Protein AF-A0A964E1D4-F1 (afdb_monomer_lite)

InterPro domains:
  IPR013610 ArdC, N-terminal ssDNA binding domain [PF08401] (1-73)

pLDDT: mean 76.59, std 14.93, range [37.09, 92.62]

Radius of gyration: 18.99 Å; chains: 1; bounding box: 46×39×54 Å

Foldseek 3Di:
DPPPDDPPRDPDDVPDDPWQDEPVVRGGDDDPQRVQQVVVVDPASYKDFQVVCVVVVHHADPPWWFDWDADDDDDDPDPDPDDDPDDPRPRGGITGD

Organism: NCBI:txid2802396

Sequence (97 aa):
MKQGVAPWQKPWQPGEQFLPYNPTTGKDYRGGNVIWLMAQGHSDPRWMTYRQASAEGAQVRKGEQGTQIQYWIIRGSERVTLPMRKVRQSEARMASC

Structure (mmCIF, N/CA/C/O backbone):
data_AF-A0A964E1D4-F1
#
_entry.id   AF-A0A964E1D4-F1
#
loop_
_atom_site.group_PDB
_atom_site.id
_atom_site.type_symbol
_atom_site.label_atom_id
_atom_site.label_alt_id
_atom_site.label_comp_id
_atom_site.label_asym_id
_atom_site.label_entity_id
_atom_site.label_seq_id
_atom_site.pdbx_PDB_ins_code
_atom_site.Cartn_x
_atom_site.Cartn_y
_atom_site.Cartn_z
_atom_site.occupancy
_atom_site.B_iso_or_equiv
_atom_site.auth_seq_id
_atom_site.auth_comp_id
_atom_site.auth_asym_id
_atom_site.auth_atom_id
_atom_site.pdbx_PDB_model_num
ATOM 1 N N . MET A 1 1 ? -22.716 -15.495 24.715 1.00 37.09 1 MET A N 1
ATOM 2 C CA . MET A 1 1 ? -22.488 -16.777 24.011 1.00 37.09 1 MET A CA 1
ATOM 3 C C . MET A 1 1 ? -21.034 -16.825 23.560 1.00 37.09 1 MET A C 1
ATOM 5 O O . MET A 1 1 ? -20.617 -15.910 22.864 1.00 37.09 1 MET A O 1
ATOM 9 N N . LYS A 1 2 ? -20.246 -17.820 23.996 1.00 48.47 2 LYS A N 1
ATOM 10 C CA . LYS A 1 2 ? -18.897 -18.064 23.450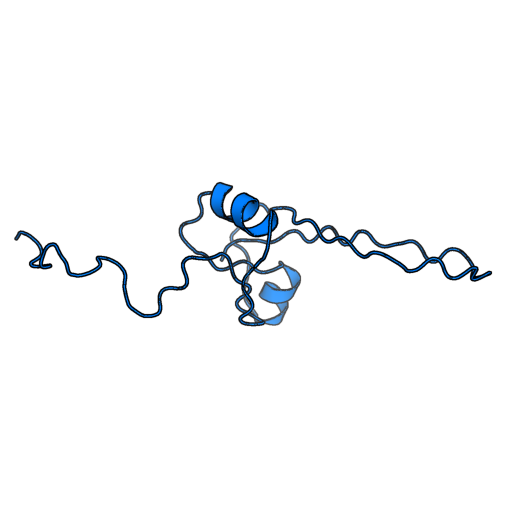 1.00 48.47 2 LYS A CA 1
ATOM 11 C C . LYS A 1 2 ? -19.078 -18.618 22.039 1.00 48.47 2 LYS A C 1
ATOM 13 O O . LYS A 1 2 ? -19.728 -19.647 21.886 1.00 48.47 2 LYS A O 1
ATOM 18 N N . GLN A 1 3 ? -18.585 -17.906 21.031 1.00 57.16 3 GLN A N 1
ATOM 19 C CA . GLN A 1 3 ? -18.659 -18.342 19.639 1.00 57.16 3 GLN A CA 1
ATOM 20 C C . GLN A 1 3 ? -17.952 -19.700 19.514 1.00 57.16 3 GLN A C 1
ATOM 22 O O . GLN A 1 3 ? -16.775 -19.829 19.844 1.00 57.16 3 GLN A O 1
ATOM 27 N N . GLY A 1 4 ? -18.720 -20.727 19.150 1.00 63.00 4 GLY A N 1
ATOM 28 C CA . GLY A 1 4 ? -18.320 -22.132 19.145 1.00 63.00 4 GLY A CA 1
ATOM 29 C C . GLY A 1 4 ? -17.446 -22.491 17.952 1.00 63.00 4 GLY A C 1
ATOM 30 O O . GLY A 1 4 ? -17.870 -23.256 17.094 1.00 63.00 4 GLY A O 1
ATOM 31 N N . VAL A 1 5 ? -16.238 -21.939 17.897 1.00 66.06 5 VAL A N 1
ATOM 32 C CA . VAL A 1 5 ? -15.229 -22.345 16.917 1.00 66.06 5 VAL A CA 1
ATOM 33 C C . VAL A 1 5 ? -14.241 -23.259 17.628 1.00 66.06 5 VAL A C 1
ATOM 35 O O . VAL A 1 5 ? -13.675 -22.889 18.660 1.00 66.06 5 VAL A O 1
ATOM 38 N N . ALA A 1 6 ? -14.084 -24.485 17.127 1.00 74.38 6 ALA A N 1
ATOM 39 C CA . ALA A 1 6 ? -13.156 -25.439 17.719 1.00 74.38 6 ALA A CA 1
ATOM 40 C C . ALA A 1 6 ? -11.712 -24.892 17.631 1.00 74.38 6 ALA A C 1
ATOM 42 O O . ALA A 1 6 ? -11.373 -24.281 16.622 1.00 74.38 6 ALA A O 1
ATOM 43 N N . PRO A 1 7 ? -10.829 -25.115 18.622 1.00 70.75 7 PRO A N 1
ATOM 44 C CA . PRO A 1 7 ? -9.502 -24.476 18.681 1.00 70.75 7 PRO A CA 1
ATOM 45 C C . PRO A 1 7 ? -8.589 -24.717 17.467 1.00 70.75 7 PRO A C 1
ATOM 47 O O . PRO A 1 7 ? -7.676 -23.940 17.208 1.00 70.75 7 PRO A O 1
ATOM 50 N N . TRP A 1 8 ? -8.812 -25.808 16.734 1.00 76.19 8 TRP A N 1
ATOM 51 C CA . TRP A 1 8 ? -8.080 -26.182 15.517 1.00 76.19 8 TRP A CA 1
ATOM 52 C C . TRP A 1 8 ? -8.769 -25.715 14.230 1.00 76.19 8 TRP A C 1
ATOM 54 O O . TRP A 1 8 ? -8.203 -25.839 13.141 1.00 76.19 8 TRP A O 1
ATOM 64 N N . GLN A 1 9 ? -9.997 -25.204 14.329 1.00 75.19 9 GLN A N 1
ATOM 65 C CA . GLN A 1 9 ? -10.629 -24.513 13.222 1.00 75.19 9 GLN A CA 1
ATOM 66 C C . GLN A 1 9 ? -9.971 -23.149 13.081 1.00 75.19 9 GLN A C 1
ATOM 68 O O . GLN A 1 9 ? -9.929 -22.326 13.993 1.00 75.19 9 GLN A O 1
ATOM 73 N N . LYS A 1 10 ? -9.427 -22.944 11.891 1.00 67.31 10 LYS A N 1
ATOM 74 C CA . LYS A 1 10 ? -8.824 -21.696 11.461 1.00 67.31 10 LYS A CA 1
ATOM 75 C C . LYS A 1 10 ? -9.869 -20.572 11.586 1.00 67.31 10 LYS A C 1
ATOM 77 O O . LYS A 1 10 ? -10.941 -20.721 11.005 1.00 67.31 10 LYS A O 1
ATOM 82 N N . PRO A 1 11 ? -9.593 -19.470 12.309 1.00 70.25 11 PRO A N 1
ATOM 83 C CA . PRO A 1 11 ? -10.559 -18.382 12.493 1.00 70.25 11 PRO A CA 1
ATOM 84 C C . PRO A 1 11 ? -10.787 -17.530 11.233 1.00 70.25 11 PRO A C 1
ATOM 86 O O . PRO A 1 11 ? -11.634 -16.644 11.254 1.00 70.25 11 PRO A O 1
ATOM 89 N N . TRP A 1 12 ? -10.035 -17.762 10.156 1.00 73.19 12 TRP A N 1
ATOM 90 C CA . TRP A 1 12 ? -10.167 -17.035 8.894 1.00 73.19 12 TRP A CA 1
ATOM 91 C C . TRP A 1 12 ? -11.162 -17.701 7.940 1.00 73.19 12 TRP A C 1
ATOM 93 O O . TRP A 1 12 ? -11.252 -18.931 7.882 1.00 73.19 12 TRP A O 1
ATOM 103 N N . GLN A 1 13 ? -11.879 -16.895 7.152 1.00 67.56 13 GLN A N 1
ATOM 104 C CA . GLN A 1 13 ? -12.832 -17.422 6.180 1.00 67.56 13 GLN A CA 1
ATOM 105 C C . GLN A 1 13 ? -12.101 -17.955 4.935 1.00 67.56 13 GLN A C 1
ATOM 107 O O . GLN A 1 13 ? -11.194 -17.298 4.411 1.00 67.56 13 GLN A O 1
ATOM 112 N N . PRO A 1 14 ? -12.472 -19.140 4.413 1.00 62.16 14 PRO A N 1
ATOM 113 C CA . PRO A 1 14 ? -11.988 -19.599 3.116 1.00 62.16 14 PRO A CA 1
ATOM 114 C C . PRO A 1 14 ? -12.385 -18.590 2.029 1.00 62.16 14 PRO A C 1
ATOM 116 O O . PRO A 1 14 ? -13.569 -18.346 1.821 1.00 62.16 14 PRO A O 1
ATOM 119 N N . GLY A 1 15 ? -11.400 -18.006 1.343 1.00 66.56 15 GLY A N 1
ATOM 120 C CA . GLY A 1 15 ? -11.626 -17.028 0.272 1.00 66.56 15 GLY A CA 1
ATOM 121 C C . GLY A 1 15 ? -11.378 -15.565 0.653 1.00 66.56 15 GLY A C 1
ATOM 122 O O . GLY A 1 15 ? -11.377 -14.721 -0.238 1.00 66.56 15 GLY A O 1
ATOM 123 N N . GLU A 1 16 ? -11.101 -15.249 1.923 1.00 68.62 16 GLU A N 1
ATOM 124 C CA . GLU A 1 16 ? -10.585 -13.922 2.282 1.00 68.62 16 GLU A CA 1
ATOM 125 C C . GLU A 1 16 ? -9.170 -13.741 1.709 1.00 68.62 16 GLU A C 1
ATOM 127 O O . GLU A 1 16 ? -8.229 -14.464 2.051 1.00 68.62 16 GLU A O 1
ATOM 132 N N . GLN A 1 17 ? -9.013 -12.772 0.805 1.00 71.25 17 GLN A N 1
ATOM 133 C CA . GLN A 1 17 ? -7.704 -12.352 0.313 1.00 71.25 17 GLN A CA 1
ATOM 134 C C . GLN A 1 17 ? -7.064 -11.422 1.341 1.0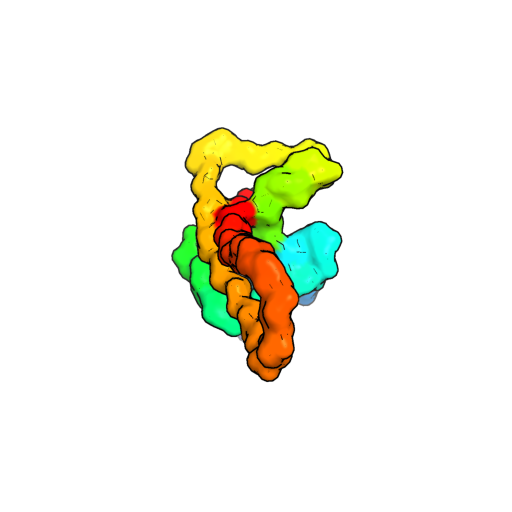0 71.25 17 GLN A C 1
ATOM 136 O O . GLN A 1 17 ? -7.395 -10.248 1.404 1.00 71.25 17 GLN A O 1
ATOM 141 N N . PHE A 1 18 ? -6.140 -11.940 2.147 1.00 79.62 18 PHE A N 1
ATOM 142 C CA . PHE A 1 18 ? -5.446 -11.152 3.178 1.00 79.62 18 PHE A CA 1
ATOM 143 C C . PHE A 1 18 ? -4.345 -10.248 2.625 1.00 79.62 18 PHE A C 1
ATOM 145 O O . PHE A 1 18 ? -3.941 -9.283 3.271 1.00 79.62 18 PHE A O 1
ATOM 152 N N . LEU A 1 19 ? -3.818 -10.585 1.451 1.00 88.44 19 LEU A N 1
ATOM 153 C CA . LEU A 1 19 ? -2.751 -9.817 0.833 1.00 88.44 19 LEU A CA 1
ATOM 154 C C . LEU A 1 19 ? -3.338 -8.628 0.074 1.00 88.44 19 LEU A C 1
ATOM 156 O O . LEU A 1 19 ? -4.352 -8.794 -0.602 1.00 88.44 19 LEU A O 1
ATOM 160 N N . PRO A 1 20 ? -2.677 -7.458 0.118 1.00 90.50 20 PRO A N 1
ATOM 161 C CA . PRO A 1 20 ? -2.987 -6.357 -0.770 1.00 90.50 20 PRO A CA 1
ATOM 162 C C . PRO A 1 20 ? -3.083 -6.831 -2.220 1.00 90.50 20 PRO A C 1
ATOM 164 O O . PRO A 1 20 ? -2.119 -7.390 -2.759 1.00 90.50 20 PRO A O 1
ATOM 167 N N . TYR A 1 21 ? -4.208 -6.558 -2.871 1.00 90.75 21 TYR A N 1
ATOM 168 C CA . TYR A 1 21 ? -4.424 -6.912 -4.270 1.00 90.75 21 TYR A CA 1
ATOM 169 C C . TYR A 1 21 ? -5.136 -5.800 -5.026 1.00 90.75 21 TYR A C 1
ATOM 171 O O . TYR A 1 21 ? -5.780 -4.918 -4.454 1.00 90.75 21 TYR A O 1
ATOM 179 N N . ASN A 1 22 ? -4.988 -5.829 -6.346 1.00 90.56 22 ASN A N 1
ATOM 180 C CA . ASN A 1 22 ? -5.675 -4.903 -7.226 1.00 90.56 22 ASN A CA 1
ATOM 181 C C . ASN A 1 22 ? -7.021 -5.503 -7.676 1.00 90.56 22 ASN A C 1
ATOM 183 O O . ASN A 1 22 ? -7.002 -6.501 -8.400 1.00 90.56 22 ASN A O 1
ATOM 187 N N . PRO A 1 23 ? -8.173 -4.907 -7.318 1.00 87.56 23 PRO A N 1
ATOM 188 C CA . PRO A 1 23 ? -9.491 -5.467 -7.632 1.00 87.56 23 PRO A CA 1
ATOM 189 C C . PRO A 1 23 ? -9.812 -5.466 -9.134 1.00 87.56 23 PRO A C 1
ATOM 191 O O . PRO A 1 23 ? -10.434 -6.405 -9.615 1.00 87.56 23 PRO A O 1
ATOM 194 N N . THR A 1 24 ? -9.322 -4.482 -9.898 1.00 87.19 24 THR A N 1
ATOM 195 C CA . THR A 1 24 ? -9.535 -4.391 -11.355 1.00 87.19 24 THR A CA 1
ATOM 196 C C . THR A 1 24 ? -8.871 -5.547 -12.110 1.00 87.19 24 THR A C 1
ATOM 198 O O . THR A 1 24 ? -9.370 -6.012 -13.130 1.00 87.19 24 THR A O 1
ATOM 201 N N . THR A 1 25 ? -7.702 -5.996 -11.643 1.00 86.19 25 THR A N 1
ATOM 202 C CA . THR A 1 25 ? -6.896 -7.031 -12.322 1.00 86.19 25 THR A CA 1
ATOM 203 C C . THR A 1 25 ? -6.888 -8.383 -11.611 1.00 86.19 25 THR A C 1
ATOM 205 O O . THR A 1 25 ? -6.398 -9.355 -12.186 1.00 86.19 25 THR A O 1
ATOM 208 N N . GLY A 1 26 ? -7.367 -8.447 -10.367 1.00 86.62 26 GLY A N 1
ATOM 209 C CA . GLY A 1 26 ? -7.320 -9.630 -9.505 1.00 86.62 26 GLY A CA 1
ATOM 210 C C . GLY A 1 26 ? -5.907 -10.059 -9.093 1.00 86.62 26 GLY A C 1
ATOM 211 O O . GLY A 1 26 ? -5.722 -11.186 -8.645 1.00 86.62 26 GLY A O 1
ATOM 212 N N . LYS A 1 27 ? -4.890 -9.210 -9.294 1.00 87.62 27 LYS A N 1
ATOM 213 C CA . LYS A 1 27 ? -3.486 -9.558 -9.030 1.00 87.62 27 LYS A CA 1
ATOM 214 C C . LYS A 1 27 ? -3.033 -9.058 -7.666 1.00 87.62 27 LYS A C 1
ATOM 216 O O . LYS A 1 27 ? -3.184 -7.875 -7.359 1.00 87.62 27 LYS A O 1
ATOM 221 N N . ASP A 1 28 ? -2.373 -9.940 -6.926 1.00 90.12 28 ASP A N 1
ATOM 222 C CA . ASP A 1 28 ? -1.723 -9.600 -5.662 1.00 90.12 28 ASP A CA 1
ATOM 223 C C . ASP A 1 28 ? -0.479 -8.730 -5.892 1.00 90.12 28 ASP A C 1
ATOM 225 O O . ASP A 1 28 ? 0.304 -8.950 -6.831 1.00 90.12 28 ASP A O 1
ATOM 229 N N . TYR A 1 29 ? -0.265 -7.758 -5.002 1.00 90.50 29 TYR A N 1
ATOM 230 C CA . TYR A 1 29 ? 0.994 -7.018 -4.944 1.00 90.50 29 TYR A CA 1
ATOM 231 C C . TYR A 1 29 ? 2.139 -7.951 -4.528 1.00 90.50 29 TYR A C 1
ATOM 233 O O . TYR A 1 29 ? 1.936 -9.006 -3.931 1.00 90.50 29 TYR A O 1
ATOM 241 N N . ARG A 1 30 ? 3.379 -7.586 -4.877 1.00 88.75 30 ARG A N 1
ATOM 242 C CA . ARG A 1 30 ? 4.562 -8.432 -4.644 1.00 88.75 30 ARG A CA 1
ATOM 243 C C . ARG A 1 30 ? 5.718 -7.648 -4.034 1.00 88.75 30 ARG A C 1
ATOM 245 O O . ARG A 1 30 ? 5.851 -6.443 -4.258 1.00 88.75 30 ARG A O 1
ATOM 252 N N . GLY A 1 31 ? 6.576 -8.361 -3.305 1.00 89.38 31 GLY A N 1
ATOM 253 C CA . GLY A 1 31 ? 7.799 -7.819 -2.711 1.00 89.38 31 GLY A CA 1
ATOM 254 C C . GLY A 1 31 ? 7.526 -6.743 -1.659 1.00 89.38 31 GLY A C 1
ATOM 255 O O . GLY A 1 31 ? 6.539 -6.811 -0.930 1.00 89.38 31 GLY A O 1
ATOM 256 N N . GLY A 1 32 ? 8.391 -5.725 -1.604 1.00 89.94 32 GLY A N 1
ATOM 257 C CA . GLY A 1 32 ? 8.297 -4.641 -0.618 1.00 89.94 32 GLY A CA 1
ATOM 258 C C . GLY A 1 32 ? 6.980 -3.861 -0.661 1.00 89.94 32 GLY A C 1
ATOM 259 O O . GLY A 1 32 ? 6.537 -3.371 0.373 1.00 89.94 32 GLY A O 1
ATOM 260 N N . ASN A 1 33 ? 6.299 -3.819 -1.813 1.00 90.69 33 ASN A N 1
ATOM 261 C CA . ASN A 1 33 ? 4.992 -3.170 -1.927 1.00 90.69 33 ASN A CA 1
ATOM 262 C C . ASN A 1 33 ? 3.929 -3.846 -1.043 1.00 90.69 33 ASN A C 1
ATOM 264 O O . ASN A 1 33 ? 3.051 -3.159 -0.543 1.00 90.69 33 ASN A O 1
ATOM 268 N N . VAL A 1 34 ? 4.014 -5.159 -0.795 1.00 91.38 34 VAL A N 1
ATOM 269 C CA . VAL A 1 34 ? 3.072 -5.867 0.095 1.00 91.38 34 VAL A CA 1
ATOM 270 C C . VAL A 1 34 ? 3.214 -5.357 1.524 1.00 91.38 34 VAL A C 1
ATOM 272 O O . VAL A 1 34 ? 2.236 -4.944 2.137 1.00 91.38 34 VAL A O 1
ATOM 275 N N . ILE A 1 35 ? 4.449 -5.332 2.030 1.00 91.69 35 ILE A N 1
ATOM 276 C CA . ILE A 1 35 ? 4.765 -4.860 3.384 1.00 91.69 35 ILE A CA 1
ATOM 277 C C . ILE A 1 35 ? 4.366 -3.389 3.526 1.00 91.69 35 ILE A C 1
ATOM 279 O O . ILE A 1 35 ? 3.734 -3.010 4.507 1.00 91.69 35 ILE A O 1
ATOM 283 N N . TRP A 1 36 ? 4.687 -2.577 2.519 1.00 92.62 36 TRP A N 1
ATOM 284 C CA . TRP A 1 36 ? 4.387 -1.151 2.516 1.00 92.62 36 TRP A CA 1
ATOM 285 C C . TRP A 1 36 ? 2.886 -0.842 2.548 1.00 92.62 36 TRP A C 1
ATOM 287 O O . TRP A 1 36 ? 2.469 0.058 3.275 1.00 92.62 36 TRP A O 1
ATOM 297 N N . LEU A 1 37 ? 2.076 -1.596 1.798 1.00 90.69 37 LEU A N 1
ATOM 298 C CA . LEU A 1 37 ? 0.621 -1.431 1.768 1.00 90.69 37 LEU A CA 1
ATOM 299 C C . LEU A 1 37 ? -0.043 -1.968 3.043 1.00 90.69 37 LEU A C 1
ATOM 301 O O . LEU A 1 37 ? -0.928 -1.313 3.585 1.00 90.69 37 LEU A O 1
ATOM 305 N N . MET A 1 38 ? 0.414 -3.103 3.582 1.00 89.69 38 MET A N 1
ATOM 306 C CA . MET A 1 38 ? -0.100 -3.618 4.861 1.00 89.69 38 MET A CA 1
ATOM 307 C C . MET A 1 38 ? 0.215 -2.681 6.034 1.00 89.69 38 MET A C 1
ATOM 309 O O . MET A 1 38 ? -0.589 -2.547 6.953 1.00 89.69 38 MET A O 1
ATOM 313 N N . ALA A 1 39 ? 1.353 -1.983 5.991 1.00 90.56 39 ALA A N 1
ATOM 314 C CA . ALA A 1 39 ? 1.738 -1.019 7.019 1.00 90.56 39 ALA A CA 1
ATOM 315 C C . ALA A 1 39 ? 0.847 0.239 7.066 1.00 90.56 39 ALA A C 1
ATOM 317 O O . ALA A 1 39 ? 0.922 0.983 8.040 1.00 90.56 39 ALA A O 1
ATOM 318 N N . GLN A 1 40 ? -0.001 0.483 6.058 1.00 89.31 40 GLN A N 1
ATOM 319 C CA . GLN A 1 40 ? -0.923 1.629 6.050 1.00 89.31 40 GLN A CA 1
ATOM 320 C C . GLN A 1 40 ? -2.105 1.454 7.021 1.00 89.31 40 GLN A C 1
ATOM 322 O O . GLN A 1 40 ? -2.792 2.423 7.323 1.00 89.31 40 GLN A O 1
ATOM 327 N N . GLY A 1 41 ? -2.348 0.239 7.531 1.00 85.06 41 GLY A N 1
ATOM 328 C CA . GLY A 1 41 ? -3.352 -0.003 8.573 1.00 85.06 41 GLY A CA 1
ATOM 329 C C . GLY A 1 41 ? -4.809 0.009 8.099 1.00 85.06 41 GLY A C 1
ATOM 330 O O . GLY A 1 41 ? -5.714 0.102 8.927 1.00 85.06 41 GLY A O 1
ATOM 331 N N . HIS A 1 42 ? -5.059 -0.099 6.792 1.00 85.25 42 HIS A N 1
ATOM 332 C CA . HIS A 1 42 ? -6.416 -0.256 6.267 1.00 85.25 42 HIS A CA 1
ATOM 333 C C . HIS A 1 42 ? -6.936 -1.677 6.504 1.00 85.25 42 HIS A C 1
ATOM 335 O O . HIS A 1 42 ? -6.201 -2.655 6.367 1.00 85.25 42 HIS A O 1
ATOM 341 N N . SER A 1 43 ? -8.223 -1.791 6.844 1.00 84.19 43 SER A N 1
ATOM 342 C CA . SER A 1 43 ? -8.895 -3.084 7.015 1.00 84.19 43 SER A CA 1
ATOM 343 C C . SER A 1 43 ? -9.200 -3.772 5.687 1.00 84.19 43 SER A C 1
ATOM 345 O O . SER A 1 43 ? -9.358 -4.988 5.649 1.00 84.19 43 SER A O 1
ATOM 347 N N . ASP A 1 44 ? -9.334 -2.989 4.613 1.00 86.62 44 ASP A N 1
ATOM 348 C CA . ASP A 1 44 ? -9.609 -3.500 3.279 1.00 86.62 44 ASP A CA 1
ATOM 349 C C . ASP A 1 44 ? -8.289 -3.784 2.534 1.00 86.62 44 ASP A C 1
ATOM 351 O O . ASP A 1 44 ? -7.458 -2.886 2.381 1.00 86.62 44 ASP A O 1
ATOM 355 N N . PRO A 1 45 ? -8.069 -5.019 2.058 1.00 88.38 45 PRO A N 1
ATOM 356 C CA . PRO A 1 45 ? -6.891 -5.385 1.276 1.00 88.38 45 PRO A CA 1
ATOM 357 C C . PRO A 1 45 ? -6.960 -4.913 -0.189 1.00 88.38 45 PRO A C 1
ATOM 359 O O . PRO A 1 45 ? -6.035 -5.173 -0.961 1.00 88.38 45 PRO A O 1
ATOM 362 N N . ARG A 1 46 ? -8.034 -4.238 -0.617 1.00 90.12 46 ARG A N 1
ATOM 363 C CA . ARG A 1 46 ? -8.196 -3.754 -1.994 1.00 90.12 46 ARG A CA 1
ATOM 364 C C . ARG A 1 46 ? -7.490 -2.422 -2.211 1.00 90.12 46 ARG A C 1
ATOM 366 O O . ARG A 1 46 ? -7.851 -1.403 -1.629 1.00 90.12 46 ARG A O 1
ATOM 373 N N . TRP A 1 47 ? -6.549 -2.418 -3.152 1.00 90.12 47 TRP A N 1
ATOM 374 C CA . TRP A 1 47 ? -5.798 -1.228 -3.548 1.00 90.12 47 TRP A CA 1
ATOM 375 C C . TRP A 1 47 ? -5.981 -0.937 -5.035 1.00 90.12 47 TRP A C 1
ATOM 377 O O . TRP A 1 47 ? -5.606 -1.739 -5.893 1.00 90.12 47 TRP A O 1
ATOM 387 N N . MET A 1 48 ? -6.497 0.247 -5.366 1.00 90.19 48 MET A N 1
ATOM 388 C CA . MET A 1 48 ? -6.643 0.698 -6.756 1.00 90.19 48 MET A CA 1
ATOM 389 C C . MET A 1 48 ? -6.186 2.145 -6.960 1.00 90.19 48 MET A C 1
ATOM 391 O O . MET A 1 48 ? -6.141 2.951 -6.035 1.00 90.19 48 MET A O 1
ATOM 395 N N . THR A 1 49 ? -5.767 2.485 -8.179 1.00 90.56 49 THR A N 1
ATOM 396 C CA . THR A 1 49 ? -5.444 3.882 -8.504 1.00 90.56 49 THR A CA 1
ATOM 397 C C . THR A 1 49 ? -6.726 4.700 -8.617 1.00 90.56 49 THR A C 1
ATOM 399 O O . THR A 1 49 ? -7.763 4.188 -9.034 1.00 90.56 49 THR A O 1
ATOM 402 N N . TYR A 1 50 ? -6.641 6.010 -8.375 1.00 87.56 50 TYR A N 1
ATOM 403 C CA . TYR A 1 50 ? -7.784 6.910 -8.576 1.00 87.56 50 TYR A CA 1
ATOM 404 C C . TYR A 1 50 ? -8.379 6.822 -9.993 1.00 87.56 50 TYR A C 1
ATOM 406 O O . TYR A 1 50 ? -9.588 6.892 -10.185 1.00 87.56 50 TYR A O 1
ATOM 414 N N . ARG A 1 51 ? -7.522 6.640 -11.006 1.00 88.06 51 ARG A N 1
ATOM 415 C CA . ARG A 1 51 ? -7.963 6.498 -12.400 1.00 88.06 51 ARG A CA 1
ATOM 416 C C . ARG A 1 51 ? -8.743 5.206 -12.635 1.00 88.06 51 ARG A C 1
ATOM 418 O O . ARG A 1 51 ? -9.689 5.233 -13.408 1.00 88.06 51 ARG A O 1
ATOM 425 N N . GLN A 1 52 ? -8.349 4.108 -11.987 1.00 88.62 52 GLN A N 1
ATOM 426 C CA . GLN A 1 52 ? -9.093 2.847 -12.037 1.00 88.62 52 GLN A CA 1
ATOM 427 C C . GLN A 1 52 ? -10.450 2.996 -11.346 1.00 88.62 52 GLN A C 1
ATOM 429 O O . GLN A 1 52 ? -11.459 2.688 -11.966 1.00 88.62 52 GLN A O 1
ATOM 434 N N . ALA A 1 53 ? -10.484 3.585 -10.145 1.00 87.94 53 ALA A N 1
ATOM 435 C CA . ALA A 1 53 ? -11.731 3.867 -9.430 1.00 87.94 53 ALA A CA 1
ATOM 436 C C . ALA A 1 53 ? -12.707 4.674 -10.296 1.00 87.94 53 ALA A C 1
ATOM 438 O O . ALA A 1 53 ? -13.838 4.258 -10.527 1.00 87.94 53 ALA A O 1
ATOM 439 N N . SER A 1 54 ? -12.229 5.788 -10.860 1.00 89.12 54 SER A N 1
ATOM 440 C CA . SER A 1 54 ? -13.040 6.651 -11.717 1.00 89.12 54 SER A CA 1
ATOM 441 C C . SER A 1 54 ? -13.510 5.955 -12.998 1.00 89.12 54 SER A C 1
ATOM 443 O O . SER A 1 54 ? -14.597 6.270 -13.474 1.00 89.12 54 SER A O 1
ATOM 445 N N . ALA A 1 55 ? -12.720 5.036 -13.563 1.00 90.06 55 ALA A N 1
ATOM 446 C CA . ALA A 1 55 ? -13.113 4.259 -14.739 1.00 90.06 55 ALA A CA 1
ATOM 447 C C . ALA A 1 55 ? -14.201 3.220 -14.418 1.00 90.06 55 ALA A C 1
ATOM 449 O O . ALA A 1 55 ? -15.025 2.917 -15.276 1.00 90.06 55 ALA A O 1
ATOM 450 N N . GLU A 1 56 ? -14.231 2.715 -13.185 1.00 88.00 56 GLU A N 1
ATOM 451 C CA . GLU A 1 56 ? -15.263 1.804 -12.675 1.00 88.00 56 GLU A CA 1
ATOM 452 C C . GLU A 1 56 ? -16.501 2.549 -12.128 1.00 88.00 56 GLU A C 1
ATOM 454 O O . GLU A 1 56 ? -17.443 1.923 -11.649 1.00 88.00 56 GLU A O 1
ATOM 459 N N . GLY A 1 57 ? -16.528 3.888 -12.201 1.00 89.19 57 GLY A N 1
ATOM 460 C CA . GLY A 1 57 ? -17.615 4.713 -11.659 1.00 89.19 57 GLY A CA 1
ATOM 461 C C . GLY A 1 57 ? -17.588 4.862 -10.133 1.00 89.19 57 GLY A C 1
ATOM 462 O O . GLY A 1 57 ? -18.549 5.354 -9.545 1.00 89.19 57 GLY A O 1
ATOM 463 N N . ALA A 1 58 ? -16.493 4.460 -9.485 1.00 86.81 58 ALA A N 1
ATOM 464 C CA . ALA A 1 58 ? -16.274 4.614 -8.055 1.00 86.81 58 ALA A CA 1
ATOM 465 C C . ALA A 1 58 ? -15.557 5.937 -7.732 1.00 86.81 58 ALA A C 1
ATOM 467 O O . ALA A 1 58 ? -14.727 6.433 -8.497 1.00 86.81 58 ALA A O 1
ATOM 468 N N . GLN A 1 59 ? -15.843 6.492 -6.552 1.00 87.62 59 GLN A N 1
ATOM 469 C CA . GLN A 1 59 ? -15.236 7.729 -6.064 1.00 87.62 59 GLN A CA 1
ATOM 470 C C . GLN A 1 59 ? -14.490 7.472 -4.754 1.00 87.62 59 GLN A C 1
ATOM 472 O O . GLN A 1 59 ? -15.063 6.963 -3.791 1.00 87.62 59 GLN A O 1
ATOM 477 N N . VAL A 1 60 ? -13.219 7.880 -4.700 1.00 86.38 60 VAL A N 1
ATOM 478 C CA . VAL A 1 60 ? -12.432 7.850 -3.458 1.00 86.38 60 VAL A CA 1
ATOM 479 C C . VAL A 1 60 ? -13.036 8.831 -2.453 1.00 86.38 60 VAL A C 1
ATOM 481 O O . VAL A 1 60 ? -13.389 9.961 -2.817 1.00 86.38 60 VAL A O 1
ATOM 484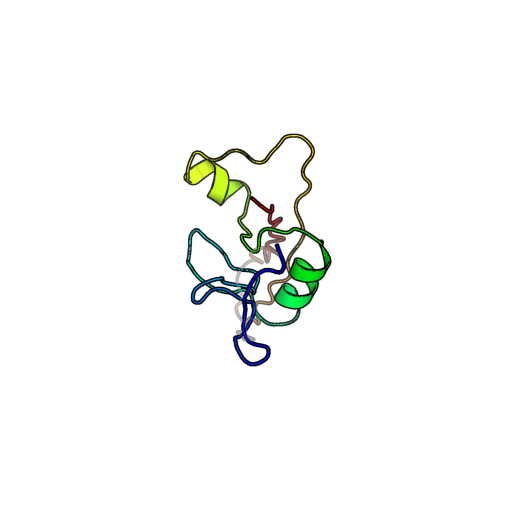 N N . ARG A 1 61 ? -13.161 8.395 -1.193 1.00 87.12 61 ARG A N 1
ATOM 485 C CA . ARG A 1 61 ? -13.759 9.188 -0.113 1.00 87.12 61 ARG A CA 1
ATOM 486 C C . ARG A 1 61 ? -12.994 10.496 0.085 1.00 87.12 61 ARG A C 1
ATOM 488 O O . ARG A 1 61 ? -11.771 10.564 -0.032 1.00 87.12 61 ARG A O 1
ATOM 495 N N . LYS A 1 62 ? -13.731 11.561 0.396 1.00 85.81 62 LYS A N 1
ATOM 496 C CA . LYS A 1 62 ? -13.147 12.886 0.615 1.00 85.81 62 LYS A CA 1
ATOM 497 C C . LYS A 1 62 ? -12.259 12.862 1.863 1.00 85.81 62 LYS A C 1
ATOM 499 O O . LYS A 1 62 ? -12.746 12.562 2.945 1.00 85.81 62 LYS A O 1
ATOM 504 N N . GLY A 1 63 ? -10.989 13.231 1.703 1.00 84.75 63 GLY A N 1
ATOM 505 C CA . GLY A 1 63 ? -9.998 13.267 2.787 1.00 84.75 63 GLY A CA 1
ATOM 506 C C . GLY A 1 63 ? -9.017 12.093 2.785 1.00 84.75 63 GLY A C 1
ATOM 507 O O . GLY A 1 63 ? -7.984 12.192 3.441 1.00 84.75 63 GLY A O 1
ATOM 508 N N . GLU A 1 64 ? -9.285 11.041 2.008 1.00 85.06 64 GLU A N 1
ATOM 509 C CA . GLU A 1 64 ? -8.347 9.929 1.836 1.00 85.06 64 GLU A CA 1
ATOM 510 C C . GLU A 1 64 ? -7.105 10.367 1.057 1.00 85.06 64 GLU A C 1
ATOM 512 O O . GLU A 1 64 ? -7.179 11.140 0.093 1.00 85.06 64 GLU A O 1
ATOM 517 N N . GLN A 1 65 ? -5.951 9.849 1.470 1.00 83.19 65 GLN A N 1
ATOM 518 C CA . GLN A 1 65 ? -4.670 10.119 0.830 1.00 83.19 65 GLN A CA 1
ATOM 519 C C . GLN A 1 65 ? -4.168 8.874 0.106 1.00 83.19 65 GLN A C 1
ATOM 521 O O . GLN A 1 65 ? -4.301 7.754 0.585 1.00 83.19 65 GLN A O 1
ATOM 526 N N . GLY A 1 66 ? -3.583 9.073 -1.074 1.00 85.88 66 GLY A N 1
ATOM 527 C CA . GLY A 1 66 ? -3.011 7.972 -1.838 1.00 85.88 66 GLY A CA 1
ATOM 528 C C . GLY A 1 66 ? -1.631 7.566 -1.320 1.00 85.88 66 GLY A C 1
ATOM 529 O O . GLY A 1 66 ? -0.768 8.421 -1.117 1.00 85.88 66 GLY A O 1
ATOM 530 N N . THR A 1 67 ? -1.389 6.265 -1.213 1.00 88.31 67 THR A N 1
ATOM 531 C CA . THR A 1 67 ? -0.093 5.667 -0.879 1.00 88.31 67 THR A CA 1
ATOM 532 C C . THR A 1 67 ? 0.755 5.487 -2.139 1.00 88.31 67 THR A C 1
ATOM 534 O O . THR A 1 67 ? 0.276 5.011 -3.170 1.00 88.31 67 THR A O 1
ATOM 537 N N . GLN A 1 68 ? 2.032 5.863 -2.080 1.00 88.19 68 GLN A N 1
ATOM 538 C CA . GLN A 1 68 ? 2.971 5.686 -3.191 1.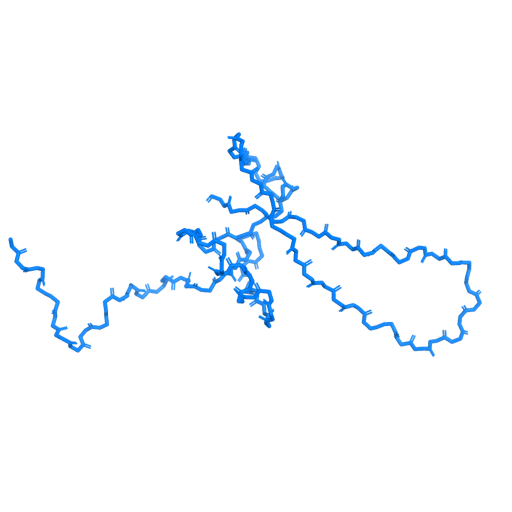00 88.19 68 GLN A CA 1
ATOM 539 C C . GLN A 1 68 ? 3.471 4.239 -3.269 1.00 88.19 68 GLN A C 1
ATOM 541 O O . GLN A 1 68 ? 3.817 3.664 -2.243 1.00 88.19 68 GLN A O 1
ATOM 546 N N . ILE A 1 69 ? 3.568 3.668 -4.473 1.00 87.31 69 ILE A N 1
ATOM 547 C CA . ILE A 1 69 ? 4.172 2.343 -4.699 1.00 87.31 69 ILE A CA 1
ATOM 548 C C . ILE A 1 69 ? 5.419 2.426 -5.583 1.00 87.31 69 ILE A C 1
ATOM 550 O O . ILE A 1 69 ? 5.563 3.344 -6.394 1.00 87.31 69 ILE A O 1
ATOM 554 N N . GLN A 1 70 ? 6.313 1.444 -5.448 1.00 85.12 70 GLN A N 1
ATOM 555 C CA . GLN A 1 70 ? 7.558 1.380 -6.213 1.00 85.12 70 GLN A CA 1
ATOM 556 C C . GLN A 1 70 ? 7.434 0.407 -7.388 1.00 85.12 70 GLN A C 1
ATOM 558 O O . GLN A 1 70 ? 6.981 -0.729 -7.227 1.00 85.12 70 GLN A O 1
ATOM 563 N N . TYR A 1 71 ? 7.880 0.835 -8.569 1.00 84.88 71 TYR A N 1
ATOM 564 C CA . TYR A 1 71 ? 7.950 -0.002 -9.763 1.00 84.88 71 TYR A CA 1
ATOM 565 C C . TYR A 1 71 ? 9.280 0.222 -10.482 1.00 84.88 71 TYR A C 1
ATOM 567 O O . TYR A 1 71 ? 9.569 1.324 -10.950 1.00 84.88 71 TYR A O 1
ATOM 575 N N . TRP A 1 72 ? 10.091 -0.831 -10.558 1.00 78.75 72 TRP A N 1
ATOM 576 C CA . TRP A 1 72 ? 11.417 -0.797 -11.167 1.00 78.75 72 TRP A CA 1
ATOM 577 C C . TRP A 1 72 ? 11.364 -1.470 -12.537 1.00 78.75 72 TRP A C 1
ATOM 579 O O . TRP A 1 72 ? 10.993 -2.638 -12.647 1.00 78.75 72 TRP A O 1
ATOM 589 N N . ILE A 1 73 ? 11.748 -0.735 -13.581 1.00 79.69 73 ILE A N 1
ATOM 590 C CA . ILE A 1 73 ? 11.907 -1.269 -14.937 1.00 79.69 73 ILE A CA 1
ATOM 591 C C . ILE A 1 73 ? 13.397 -1.261 -15.247 1.00 79.69 73 ILE A C 1
ATOM 593 O O . ILE A 1 73 ? 13.985 -0.195 -15.437 1.00 79.69 73 ILE A O 1
ATOM 597 N N . ILE A 1 74 ? 14.008 -2.439 -15.321 1.00 77.06 74 ILE A N 1
ATOM 598 C CA . ILE A 1 74 ? 15.379 -2.561 -15.812 1.00 77.06 74 ILE A CA 1
ATOM 599 C C . ILE A 1 74 ? 15.304 -2.498 -17.335 1.00 77.06 74 ILE A C 1
ATOM 601 O O . ILE A 1 74 ? 14.762 -3.396 -17.977 1.00 77.06 74 ILE A O 1
ATOM 605 N N . ARG A 1 75 ? 15.812 -1.415 -17.924 1.00 79.12 75 ARG A N 1
ATOM 606 C CA . ARG A 1 75 ? 16.013 -1.353 -19.373 1.00 79.12 75 ARG A CA 1
ATOM 607 C C . ARG A 1 75 ? 17.343 -2.026 -19.686 1.00 79.12 75 ARG A C 1
ATOM 609 O O . ARG A 1 75 ? 18.360 -1.643 -19.113 1.00 79.12 75 ARG A O 1
ATOM 616 N N . GLY A 1 76 ? 17.330 -3.025 -20.567 1.00 69.94 76 GLY A N 1
ATOM 617 C CA . GLY A 1 76 ? 18.562 -3.591 -21.114 1.00 69.94 76 GLY A CA 1
ATOM 618 C C . GLY A 1 76 ? 19.400 -2.488 -21.764 1.00 69.94 76 GLY A C 1
ATOM 619 O O . GLY A 1 76 ? 18.847 -1.550 -22.343 1.00 69.94 76 GLY A O 1
ATOM 620 N N . SER A 1 77 ? 20.725 -2.568 -21.626 1.00 61.81 77 SER A N 1
ATOM 621 C CA . SER A 1 77 ? 21.658 -1.604 -22.210 1.00 61.81 77 SER A CA 1
ATOM 622 C C . SER A 1 77 ? 21.733 -1.792 -23.723 1.00 61.81 77 SER A C 1
ATOM 624 O O . SER A 1 77 ? 22.670 -2.383 -24.257 1.00 61.81 77 SER A O 1
ATOM 626 N N . GLU A 1 78 ? 20.732 -1.307 -24.434 1.00 62.19 78 GLU A N 1
ATOM 627 C CA . GLU A 1 78 ? 20.833 -1.166 -25.872 1.00 62.19 78 GLU A CA 1
ATOM 628 C C . GLU A 1 78 ? 21.486 0.201 -26.138 1.00 62.19 78 GLU A C 1
ATOM 630 O O . GLU A 1 78 ? 20.999 1.234 -25.668 1.00 62.19 78 GLU A O 1
ATOM 635 N N . ARG A 1 79 ? 22.641 0.219 -26.828 1.00 54.75 79 ARG A N 1
ATOM 636 C CA . ARG A 1 79 ? 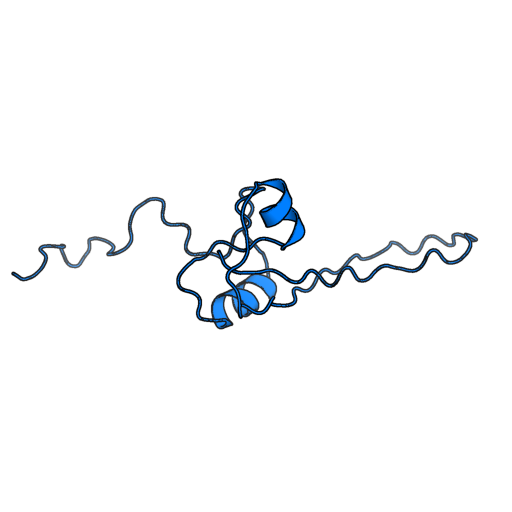23.255 1.461 -27.332 1.00 54.75 79 ARG A CA 1
ATOM 637 C C . ARG A 1 79 ? 22.341 2.016 -28.413 1.00 54.75 79 ARG A C 1
ATOM 639 O O . ARG A 1 79 ? 22.532 1.773 -29.597 1.00 54.75 79 ARG A O 1
ATOM 646 N N . VAL A 1 80 ? 21.312 2.716 -27.979 1.00 55.69 80 VAL A N 1
ATOM 647 C CA . VAL A 1 80 ? 20.274 3.227 -28.849 1.00 55.69 80 VAL A CA 1
ATOM 648 C C . VAL A 1 80 ? 20.418 4.735 -28.883 1.00 55.69 80 VAL A C 1
ATOM 650 O O . VAL A 1 80 ? 20.109 5.428 -27.914 1.00 55.69 80 VAL A O 1
ATOM 653 N N . THR A 1 81 ? 20.906 5.246 -30.012 1.00 58.88 81 THR A N 1
ATOM 654 C CA . THR A 1 81 ? 20.882 6.669 -30.365 1.00 58.88 81 THR A CA 1
ATOM 655 C C . THR A 1 81 ? 19.432 7.076 -30.638 1.00 58.88 81 THR A C 1
ATOM 657 O O . THR A 1 81 ? 19.030 7.309 -31.771 1.00 58.88 81 THR A O 1
ATOM 660 N N . LEU A 1 82 ? 18.593 7.100 -29.604 1.00 54.12 82 LEU A N 1
ATOM 661 C CA . LEU A 1 82 ? 17.255 7.679 -29.675 1.00 54.12 82 LEU A CA 1
ATOM 662 C C . LEU A 1 82 ? 17.225 8.958 -28.840 1.00 54.12 82 LEU A C 1
ATOM 664 O O . LEU A 1 82 ? 17.843 9.003 -27.771 1.00 54.12 82 LEU A O 1
ATOM 668 N N . PRO A 1 83 ? 16.493 9.996 -29.289 1.00 48.84 83 PRO A N 1
ATOM 669 C CA . PRO A 1 83 ? 16.298 11.184 -28.477 1.00 48.84 83 PRO A CA 1
ATOM 670 C C . PRO A 1 83 ? 15.691 10.753 -27.143 1.00 48.84 83 PRO A C 1
ATOM 672 O O . PRO A 1 83 ? 14.739 9.968 -27.120 1.00 48.84 83 PRO A O 1
ATOM 675 N N . MET A 1 84 ? 16.278 11.233 -26.043 1.00 42.12 84 MET A N 1
ATOM 676 C CA . MET A 1 84 ? 15.898 10.895 -24.672 1.00 42.12 84 MET A CA 1
ATOM 677 C C . MET A 1 84 ? 14.378 10.984 -24.480 1.00 42.12 84 MET A C 1
ATOM 679 O O . MET A 1 84 ? 13.826 12.042 -24.183 1.00 42.12 84 MET A O 1
ATOM 683 N N . ARG A 1 85 ? 13.671 9.85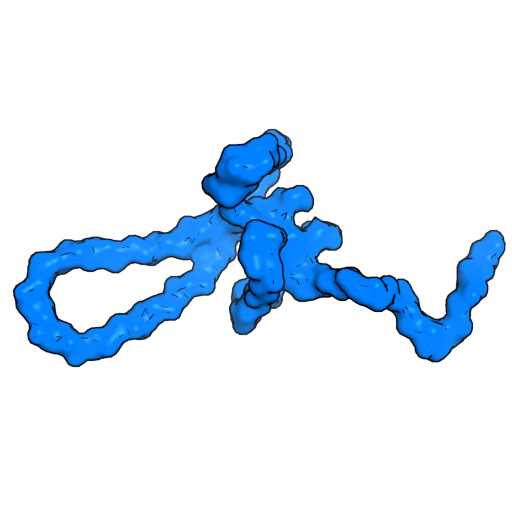7 -24.602 1.00 58.19 85 ARG A N 1
ATOM 684 C CA . ARG A 1 85 ? 12.292 9.764 -24.128 1.00 58.19 85 ARG A CA 1
ATOM 685 C C . ARG A 1 85 ? 12.350 9.621 -22.619 1.00 58.19 85 ARG A C 1
ATOM 687 O O . ARG A 1 85 ? 12.780 8.588 -22.102 1.00 58.19 85 ARG A O 1
ATOM 694 N N . LYS A 1 86 ? 11.925 10.692 -21.945 1.00 46.16 86 LYS A N 1
ATOM 695 C CA . LYS A 1 86 ? 11.852 10.832 -20.489 1.00 46.16 86 LYS A CA 1
ATOM 696 C C . LYS A 1 86 ? 11.288 9.547 -19.883 1.00 46.16 86 LYS A C 1
ATOM 698 O O . LYS A 1 86 ? 10.153 9.161 -20.168 1.00 46.16 86 LYS A O 1
ATOM 703 N N . VAL A 1 87 ? 12.103 8.859 -19.085 1.00 52.09 87 VAL A N 1
ATOM 704 C CA . VAL A 1 87 ? 11.642 7.718 -18.295 1.00 52.09 87 VAL A CA 1
ATOM 705 C C . VAL A 1 87 ? 10.610 8.273 -17.326 1.00 52.09 87 VAL A C 1
ATOM 707 O O . VAL A 1 87 ? 10.940 9.027 -16.415 1.00 52.09 87 VAL A O 1
ATOM 710 N N . ARG A 1 88 ? 9.337 7.961 -17.559 1.00 49.81 88 ARG A N 1
ATOM 711 C CA . ARG A 1 88 ? 8.289 8.280 -16.601 1.00 49.81 88 ARG A CA 1
ATOM 712 C C . ARG A 1 88 ? 8.440 7.281 -15.461 1.00 49.81 88 ARG A C 1
ATOM 714 O O . ARG A 1 88 ? 7.993 6.147 -15.597 1.00 49.81 88 ARG A O 1
ATOM 721 N N . GLN A 1 89 ? 9.086 7.681 -14.364 1.00 44.22 89 GLN A N 1
ATOM 722 C CA . GLN A 1 89 ? 8.813 7.049 -13.075 1.00 44.22 89 GLN A CA 1
ATOM 723 C C . GLN A 1 89 ? 7.312 7.221 -12.854 1.00 44.22 89 GLN A C 1
ATOM 725 O O . GLN A 1 89 ? 6.824 8.324 -12.614 1.00 44.22 89 GLN A O 1
ATOM 730 N N . SER A 1 90 ? 6.539 6.166 -13.086 1.00 46.06 90 SER A N 1
ATOM 731 C CA . SER A 1 90 ? 5.123 6.189 -12.766 1.00 46.06 90 SER A CA 1
ATOM 732 C C . SER A 1 90 ? 5.013 5.987 -11.263 1.00 46.06 90 SER A C 1
ATOM 734 O O . SER A 1 90 ? 4.855 4.862 -10.797 1.00 46.06 90 SER A O 1
ATOM 736 N N . GLU A 1 91 ? 5.138 7.073 -10.507 1.00 49.59 91 GLU A N 1
ATOM 737 C CA . GLU A 1 91 ? 4.662 7.122 -9.132 1.00 49.59 91 GLU A CA 1
ATOM 738 C C . GLU A 1 91 ? 3.148 6.886 -9.184 1.00 49.59 91 GLU A C 1
ATOM 740 O O . GLU A 1 91 ? 2.365 7.770 -9.537 1.00 49.59 91 GLU A O 1
ATOM 745 N N . ALA A 1 92 ? 2.726 5.648 -8.946 1.00 57.47 92 ALA A N 1
ATOM 746 C CA . ALA A 1 92 ? 1.316 5.336 -8.818 1.00 57.47 92 ALA A CA 1
ATOM 747 C C . ALA A 1 92 ? 0.922 5.607 -7.365 1.00 57.47 92 ALA A C 1
ATOM 749 O O . ALA A 1 92 ? 1.457 5.000 -6.439 1.00 57.47 92 ALA A O 1
ATOM 750 N N . ARG A 1 93 ? 0.013 6.567 -7.176 1.00 65.25 93 ARG A N 1
ATOM 751 C CA . ARG A 1 93 ? -0.690 6.762 -5.909 1.00 65.25 93 ARG A CA 1
ATOM 752 C C . ARG A 1 93 ? -1.912 5.851 -5.906 1.00 65.25 93 ARG A C 1
ATOM 754 O O . ARG A 1 93 ? -2.795 5.992 -6.756 1.00 65.25 93 ARG A O 1
ATOM 761 N N . MET A 1 94 ? -1.910 4.903 -4.984 1.00 73.88 94 MET A N 1
ATOM 762 C CA . MET A 1 94 ? -2.967 3.925 -4.768 1.00 73.88 94 MET A CA 1
ATOM 763 C C . MET A 1 94 ? -3.850 4.409 -3.621 1.00 73.88 94 MET A C 1
ATOM 765 O O . MET A 1 94 ? -3.324 4.869 -2.615 1.00 73.88 94 MET A O 1
ATOM 769 N N . ALA A 1 95 ? -5.165 4.320 -3.762 1.00 68.31 95 ALA A N 1
ATOM 770 C CA . ALA A 1 95 ? -6.105 4.542 -2.672 1.00 68.31 95 ALA A CA 1
ATOM 771 C C . ALA A 1 95 ? -6.671 3.191 -2.214 1.00 68.31 95 ALA A C 1
ATOM 773 O O . ALA A 1 95 ? -6.883 2.296 -3.042 1.00 68.31 95 ALA A O 1
ATOM 774 N N . SER A 1 96 ? -6.902 3.060 -0.908 1.00 66.19 96 SER A N 1
ATOM 775 C CA . SER A 1 96 ? -7.748 1.997 -0.362 1.00 66.19 96 SER A CA 1
ATOM 776 C C . SER A 1 96 ? -9.213 2.299 -0.702 1.00 66.19 96 SER A C 1
ATOM 778 O O . SER A 1 96 ? -9.615 3.468 -0.697 1.00 66.19 96 SER A O 1
ATOM 780 N N . CYS A 1 97 ? -9.994 1.263 -1.019 1.00 58.03 97 CYS A N 1
ATOM 781 C CA . CYS A 1 97 ? -11.457 1.359 -1.159 1.00 58.03 97 CYS A CA 1
ATOM 782 C C . CYS A 1 97 ? -12.174 1.452 0.201 1.00 58.03 97 CYS A C 1
ATOM 784 O O . CYS A 1 97 ? -11.604 0.959 1.200 1.00 58.03 97 CYS A O 1
#

Secondary structure (DSSP, 8-state):
------TTS-SSPTT---S-EETTTTEEP-THHHHHHHTT--S--BEEEHHHHHHTT--PPTT--PEEE----------------------EEEEE-